Protein AF-A0A059AD97-F1 (afdb_monomer_lite)

Structure (mmCIF, N/CA/C/O backbone):
data_AF-A0A059AD97-F1
#
_entry.id   AF-A0A059AD97-F1
#
loop_
_atom_site.group_PDB
_atom_site.id
_atom_site.type_symbol
_atom_site.label_atom_id
_atom_site.label_alt_id
_atom_site.label_comp_id
_atom_site.label_asym_id
_atom_site.label_entity_id
_atom_site.label_seq_id
_atom_site.pdbx_PDB_ins_code
_atom_site.Cartn_x
_atom_site.Cartn_y
_atom_site.Cartn_z
_atom_site.occupancy
_atom_site.B_iso_or_equiv
_atom_site.auth_seq_id
_atom_site.auth_comp_id
_atom_site.auth_asym_id
_atom_site.auth_atom_id
_atom_site.pdbx_PDB_model_num
ATOM 1 N N . MET A 1 1 ? -10.288 37.505 -15.036 1.00 38.84 1 MET A N 1
ATOM 2 C CA . MET A 1 1 ? -8.958 36.961 -15.379 1.00 38.84 1 MET A CA 1
ATOM 3 C C . MET A 1 1 ? -8.946 35.503 -14.963 1.00 38.84 1 MET A C 1
ATOM 5 O O . MET A 1 1 ? -8.640 35.195 -13.819 1.00 38.84 1 MET A O 1
ATOM 9 N N . ALA A 1 2 ? -9.441 34.630 -15.841 1.00 30.20 2 ALA A N 1
ATOM 10 C CA . ALA A 1 2 ? -9.456 33.195 -15.595 1.00 30.20 2 ALA A CA 1
ATOM 11 C C . ALA A 1 2 ? -8.002 32.719 -15.513 1.00 30.20 2 ALA A C 1
ATOM 13 O O . ALA A 1 2 ? -7.208 33.003 -16.407 1.00 30.20 2 ALA A O 1
ATOM 14 N N . SER A 1 3 ? -7.649 32.095 -14.392 1.00 34.81 3 SER A N 1
ATOM 15 C CA . SER A 1 3 ? -6.308 31.586 -14.134 1.00 34.81 3 SER A CA 1
ATOM 16 C C . SER A 1 3 ? -5.920 30.599 -15.235 1.00 34.81 3 SER A C 1
ATOM 18 O O . SER A 1 3 ? -6.497 29.516 -15.337 1.00 34.81 3 SER A O 1
ATOM 20 N N . LEU A 1 4 ? -4.933 30.982 -16.049 1.00 37.22 4 LEU A N 1
ATOM 21 C CA . LEU A 1 4 ? -4.349 30.178 -17.129 1.00 37.22 4 LEU A CA 1
ATOM 22 C C . LEU A 1 4 ? -3.786 28.824 -16.641 1.00 37.22 4 LEU A C 1
ATOM 24 O O . LEU A 1 4 ? -3.448 27.964 -17.447 1.00 37.22 4 LEU A O 1
ATOM 28 N N . LEU A 1 5 ? -3.700 28.617 -15.324 1.00 39.19 5 LEU A N 1
ATOM 29 C CA . LEU A 1 5 ? -3.202 27.391 -14.701 1.00 39.19 5 LEU A CA 1
ATOM 30 C C . LEU A 1 5 ? -4.197 26.222 -14.772 1.00 39.19 5 LEU A C 1
ATOM 32 O O . LEU A 1 5 ? -3.792 25.077 -14.601 1.00 39.19 5 LEU A O 1
ATOM 36 N N . ALA A 1 6 ? -5.480 26.474 -15.060 1.00 40.41 6 ALA A N 1
ATOM 37 C CA . ALA A 1 6 ? -6.479 25.409 -15.187 1.00 40.41 6 ALA A CA 1
ATOM 38 C C . ALA A 1 6 ? -6.393 24.629 -16.520 1.00 40.41 6 ALA A C 1
ATOM 40 O O . ALA A 1 6 ? -7.061 23.607 -16.663 1.00 40.41 6 ALA A O 1
ATOM 41 N N . GLN A 1 7 ? -5.581 25.085 -17.485 1.00 39.12 7 GLN A N 1
ATOM 42 C CA . GLN A 1 7 ? -5.470 24.488 -18.827 1.00 39.12 7 GLN A CA 1
ATOM 43 C C . GLN A 1 7 ? -4.196 23.672 -19.079 1.00 39.12 7 GLN A C 1
ATOM 45 O O . GLN A 1 7 ? -4.086 23.053 -20.134 1.00 39.12 7 GLN A O 1
ATOM 50 N N . LEU A 1 8 ? -3.269 23.574 -18.124 1.00 41.34 8 LEU A N 1
ATOM 51 C CA . LEU A 1 8 ? -2.152 22.631 -18.228 1.00 41.34 8 LEU A CA 1
ATOM 52 C C . LEU A 1 8 ? -2.598 21.241 -17.760 1.00 41.34 8 LEU A C 1
ATOM 54 O O . LEU A 1 8 ? -2.199 20.731 -16.715 1.00 41.34 8 LEU A O 1
ATOM 58 N N . GLY A 1 9 ? -3.442 20.603 -18.574 1.00 43.06 9 GLY A N 1
ATOM 59 C CA . GLY A 1 9 ? -3.370 19.154 -18.694 1.00 43.06 9 GLY A CA 1
ATOM 60 C C . GLY A 1 9 ? -1.969 18.846 -19.199 1.00 43.06 9 GLY A C 1
ATOM 61 O O . GLY A 1 9 ? -1.683 19.097 -20.365 1.00 43.06 9 GLY A O 1
ATOM 62 N N . LEU A 1 10 ? -1.075 18.419 -18.304 1.00 44.34 10 LEU A N 1
ATOM 63 C CA . LEU A 1 10 ? 0.266 18.013 -18.699 1.00 44.34 10 LEU A CA 1
ATOM 64 C C . LEU A 1 10 ? 0.126 16.956 -19.803 1.00 44.34 10 LEU A C 1
ATOM 66 O O . LEU A 1 10 ? -0.519 15.930 -19.566 1.00 44.34 10 LEU A O 1
ATOM 70 N N . PRO A 1 11 ? 0.681 17.194 -21.000 1.00 44.91 11 PRO A N 1
ATOM 71 C CA . PRO A 1 11 ? 0.781 16.150 -21.991 1.00 44.91 11 PRO A CA 1
ATOM 72 C C . PRO A 1 11 ? 1.808 15.162 -21.449 1.00 44.91 11 PRO A C 1
ATOM 74 O O . PRO A 1 11 ? 3.003 15.450 -21.414 1.00 44.91 11 PRO A O 1
ATOM 77 N N . LEU A 1 12 ? 1.327 13.998 -21.015 1.00 48.62 12 LEU A N 1
ATOM 78 C CA . LEU A 1 12 ? 2.154 12.839 -20.669 1.00 48.62 12 LEU A CA 1
ATOM 79 C C . LEU A 1 12 ? 3.119 12.466 -21.823 1.00 48.62 12 LEU A C 1
ATOM 81 O O . LEU A 1 12 ? 4.147 11.842 -21.601 1.00 48.62 12 LEU A O 1
ATOM 85 N N . GLU A 1 13 ? 2.821 12.933 -23.037 1.00 50.78 13 GLU A N 1
ATOM 86 C CA . GLU A 1 13 ? 3.538 12.697 -24.294 1.00 50.78 13 GLU A CA 1
ATOM 87 C C . GLU A 1 13 ? 4.805 13.560 -24.507 1.00 50.78 13 GLU A C 1
ATOM 89 O O . GLU A 1 13 ? 5.595 13.258 -25.395 1.00 50.78 13 GLU A O 1
ATOM 94 N N . ASN A 1 14 ? 5.054 14.621 -23.722 1.00 57.00 14 ASN A N 1
ATOM 95 C CA . ASN A 1 14 ? 6.128 15.592 -24.030 1.00 57.00 14 ASN A CA 1
ATOM 96 C C . ASN A 1 14 ? 7.482 15.335 -23.337 1.00 57.00 14 ASN A C 1
ATOM 98 O O . ASN A 1 14 ? 8.355 16.201 -23.361 1.00 57.00 14 ASN A O 1
ATOM 102 N N . GLY A 1 15 ? 7.676 14.184 -22.685 1.00 71.19 15 GLY A N 1
ATOM 103 C CA . GLY A 1 15 ? 8.937 13.881 -21.990 1.00 71.19 15 GLY A CA 1
ATOM 104 C C . GLY A 1 15 ? 9.212 14.760 -20.760 1.00 71.19 15 GLY A C 1
ATOM 105 O O . GLY A 1 15 ? 10.333 14.770 -20.256 1.00 71.19 15 GLY A O 1
ATOM 106 N N . PHE A 1 16 ? 8.206 15.491 -20.270 1.00 84.06 16 PHE A N 1
ATOM 107 C CA . PHE A 1 16 ? 8.304 16.270 -19.038 1.00 84.06 16 PHE A CA 1
ATOM 108 C C . PHE A 1 16 ? 8.412 15.336 -17.827 1.00 84.06 16 PHE A C 1
ATOM 110 O O . PHE A 1 16 ? 7.505 14.547 -17.551 1.00 84.06 16 PHE A O 1
ATOM 117 N N . GLN A 1 17 ? 9.519 15.438 -17.094 1.00 88.50 17 GLN A N 1
ATOM 118 C CA . GLN A 1 17 ? 9.802 14.607 -15.928 1.00 88.50 17 GLN A CA 1
ATOM 119 C C . GLN A 1 17 ? 9.364 15.339 -14.662 1.00 88.50 17 GLN A C 1
ATOM 121 O O . GLN A 1 17 ? 10.131 16.053 -14.027 1.00 88.50 17 GLN A O 1
ATOM 126 N N . ALA A 1 18 ? 8.097 15.151 -14.292 1.00 90.44 18 ALA A N 1
ATOM 127 C CA . ALA A 1 18 ? 7.485 15.795 -13.130 1.00 90.44 18 ALA A CA 1
ATOM 128 C C . ALA A 1 18 ? 8.251 15.579 -11.809 1.00 90.44 18 ALA A C 1
ATOM 130 O O . ALA A 1 18 ? 8.159 16.400 -10.906 1.00 90.44 18 ALA A O 1
ATOM 131 N N . TRP A 1 19 ? 9.000 14.481 -11.695 1.00 89.81 19 TRP A N 1
ATOM 132 C CA . TRP A 1 19 ? 9.809 14.152 -10.522 1.00 89.81 19 TRP A CA 1
ATOM 133 C C . TRP A 1 19 ? 11.168 14.882 -10.473 1.00 89.81 19 TRP A C 1
ATOM 135 O O . TRP A 1 19 ? 11.833 14.818 -9.443 1.00 89.81 19 TRP A O 1
ATOM 145 N N . GLU A 1 20 ? 11.574 15.592 -11.535 1.00 93.69 20 GLU A N 1
ATOM 146 C CA . GLU A 1 20 ? 12.770 16.459 -11.564 1.00 93.69 20 GLU A CA 1
ATOM 147 C C . GLU A 1 20 ? 12.446 17.943 -11.276 1.00 93.69 20 GLU A C 1
ATOM 149 O O . GLU A 1 20 ? 13.351 18.744 -11.035 1.00 93.69 20 GLU A O 1
ATOM 154 N N . ASP A 1 21 ? 11.164 18.330 -11.275 1.00 93.94 21 ASP A N 1
ATOM 155 C CA . ASP A 1 21 ? 10.714 19.710 -11.058 1.00 93.94 21 ASP A CA 1
ATOM 156 C C . ASP A 1 21 ? 10.341 19.966 -9.588 1.00 93.94 21 ASP A C 1
ATOM 158 O O . ASP A 1 21 ? 9.326 19.492 -9.081 1.00 93.94 21 ASP A O 1
ATOM 162 N N . GLN A 1 22 ? 11.134 20.796 -8.906 1.00 95.06 22 GLN A N 1
ATOM 163 C CA . GLN A 1 22 ? 10.925 21.154 -7.496 1.00 95.06 22 GLN A CA 1
ATOM 164 C C . GLN A 1 22 ? 9.629 21.934 -7.243 1.00 95.06 22 GLN A C 1
ATOM 166 O O . GLN A 1 22 ? 9.103 21.925 -6.129 1.00 95.06 22 GLN A O 1
ATOM 171 N N . SER A 1 23 ? 9.115 22.637 -8.254 1.00 93.75 23 SER A N 1
ATOM 172 C CA . SER A 1 23 ? 7.851 23.365 -8.150 1.00 93.75 23 SER A CA 1
ATOM 173 C C . SER A 1 23 ? 6.637 22.445 -8.302 1.00 93.75 23 SER A C 1
ATOM 175 O O . SER A 1 23 ? 5.523 22.812 -7.915 1.00 93.75 23 SER A O 1
ATOM 177 N N . PHE A 1 24 ? 6.846 21.230 -8.814 1.00 93.44 24 PHE A N 1
ATOM 178 C CA . PHE A 1 24 ? 5.800 20.256 -9.056 1.00 93.44 24 PHE A CA 1
ATOM 179 C C . PHE A 1 24 ? 5.679 19.265 -7.891 1.00 93.44 24 PHE A C 1
ATOM 181 O O . PHE A 1 24 ? 6.365 18.253 -7.815 1.00 93.44 24 PHE A O 1
ATOM 188 N N . PHE A 1 25 ? 4.752 19.537 -6.971 1.00 89.88 25 PHE A N 1
ATOM 189 C CA . PHE A 1 25 ? 4.569 18.721 -5.758 1.00 89.88 25 PHE A CA 1
ATOM 190 C C . PHE A 1 25 ? 3.202 18.021 -5.659 1.00 89.88 25 PHE A C 1
ATOM 192 O O . PHE A 1 25 ? 3.013 17.155 -4.802 1.00 89.88 25 PHE A O 1
ATOM 199 N N . LYS A 1 26 ? 2.216 18.383 -6.498 1.00 91.81 26 LYS A N 1
ATOM 200 C CA . LYS A 1 26 ? 0.919 17.684 -6.575 1.00 91.81 26 LYS A CA 1
ATOM 201 C C . LYS A 1 26 ? 0.200 17.915 -7.904 1.00 91.81 26 LYS A C 1
ATOM 203 O O . LYS A 1 26 ? 0.182 19.026 -8.421 1.00 91.81 26 LYS A O 1
ATOM 208 N N . LEU A 1 27 ? -0.515 16.894 -8.378 1.00 90.69 27 LEU A N 1
ATOM 209 C CA . LEU A 1 27 ? -1.474 16.996 -9.480 1.00 90.69 27 LEU A CA 1
ATOM 210 C C . LEU A 1 27 ? -2.789 16.335 -9.077 1.00 90.69 27 LEU A C 1
ATOM 212 O O . LEU A 1 27 ? -2.788 15.189 -8.640 1.00 90.69 27 LEU A O 1
ATOM 216 N N . ARG A 1 28 ? -3.909 17.059 -9.210 1.00 93.75 28 ARG A N 1
ATOM 217 C CA . ARG A 1 28 ? -5.278 16.557 -8.949 1.00 93.75 28 ARG A CA 1
ATOM 218 C C . ARG A 1 28 ? -5.462 15.839 -7.593 1.00 93.75 28 ARG A C 1
ATOM 220 O O . ARG A 1 28 ? -6.395 15.058 -7.423 1.00 93.75 28 ARG A O 1
ATOM 227 N N . LYS A 1 29 ? -4.601 16.121 -6.611 1.00 94.31 29 LYS A N 1
ATOM 228 C CA . LYS A 1 29 ? -4.707 15.610 -5.240 1.00 94.31 29 LYS A CA 1
ATOM 229 C C . LYS A 1 29 ? -5.687 16.481 -4.453 1.00 94.31 29 LYS A C 1
ATOM 231 O O . LYS A 1 29 ? -5.639 17.705 -4.567 1.00 94.31 29 LYS A O 1
ATOM 236 N N . ARG A 1 30 ? -6.550 15.853 -3.649 1.00 94.44 30 ARG A N 1
ATOM 237 C CA . ARG A 1 30 ? -7.425 16.557 -2.696 1.00 94.44 30 ARG A CA 1
ATOM 238 C C . ARG A 1 30 ? -6.593 17.334 -1.673 1.00 94.44 30 ARG A C 1
ATOM 240 O O . ARG A 1 30 ? -5.457 16.955 -1.383 1.00 94.44 30 ARG A O 1
ATOM 247 N N . ASP A 1 31 ? -7.168 18.396 -1.121 1.00 95.88 31 ASP A N 1
ATOM 248 C CA . ASP A 1 31 ? -6.511 19.159 -0.064 1.00 95.88 31 ASP A CA 1
ATOM 249 C C . ASP A 1 31 ? -6.402 18.353 1.235 1.00 95.88 31 ASP A C 1
ATOM 251 O O . ASP A 1 31 ? -7.183 17.431 1.506 1.00 95.88 31 ASP A O 1
ATOM 255 N N . ALA A 1 32 ? -5.372 18.679 2.016 1.00 96.44 32 ALA A N 1
ATOM 256 C CA . ALA A 1 32 ? -5.109 18.024 3.285 1.00 96.44 32 ALA A CA 1
ATOM 257 C C . ALA A 1 32 ? -6.249 18.303 4.274 1.00 96.44 32 ALA A C 1
ATOM 259 O O . ALA A 1 32 ? -6.744 19.424 4.376 1.00 96.44 32 ALA A O 1
ATOM 260 N N . HIS A 1 33 ? -6.657 17.267 4.995 1.00 95.88 33 HIS A N 1
ATOM 261 C CA . HIS A 1 33 ? -7.723 17.303 5.988 1.00 95.88 33 HIS A CA 1
ATOM 262 C C . HIS A 1 33 ? -7.415 16.283 7.089 1.00 95.88 33 HIS A C 1
ATOM 264 O O . HIS A 1 33 ? -6.523 15.445 6.938 1.00 95.88 33 HIS A O 1
ATOM 270 N N . VAL A 1 34 ? -8.137 16.371 8.206 1.00 92.56 34 VAL A N 1
ATOM 271 C CA . VAL A 1 34 ? -8.082 15.362 9.274 1.00 92.56 34 VAL A CA 1
ATOM 272 C C . VAL A 1 34 ? -8.505 13.994 8.735 1.00 92.56 34 VAL A C 1
ATOM 274 O O . VAL A 1 34 ? -9.305 13.927 7.807 1.00 92.56 34 VAL A O 1
ATOM 277 N N . THR A 1 35 ? -8.002 12.903 9.308 1.00 88.31 35 THR A N 1
ATOM 278 C CA . THR A 1 35 ? -8.416 11.551 8.919 1.00 88.31 35 THR A CA 1
ATOM 279 C C . THR A 1 35 ? -9.925 11.376 9.092 1.00 88.31 35 THR A C 1
ATOM 281 O O . THR A 1 35 ? -10.462 11.579 10.181 1.00 88.31 35 THR A O 1
ATOM 284 N N . LEU A 1 36 ? -10.605 10.980 8.015 1.00 87.50 36 LEU A N 1
ATOM 285 C CA . LEU A 1 36 ? -12.038 10.701 8.007 1.00 87.50 36 LEU A CA 1
ATOM 286 C C . LEU A 1 36 ? -12.263 9.212 7.745 1.00 87.50 36 LEU A C 1
ATOM 288 O O . LEU A 1 36 ? -11.804 8.680 6.736 1.00 87.50 36 LEU A O 1
ATOM 292 N N . HIS A 1 37 ? -13.009 8.559 8.634 1.00 85.62 37 HIS A N 1
ATOM 293 C CA . HIS A 1 37 ? -13.522 7.208 8.424 1.00 85.62 37 HIS A CA 1
ATOM 294 C C . HIS A 1 37 ? -15.033 7.294 8.221 1.00 85.62 37 HIS A C 1
ATOM 296 O O . HIS A 1 37 ? -15.753 7.825 9.066 1.00 85.62 37 HIS A O 1
ATOM 302 N N . CYS A 1 38 ? -15.516 6.830 7.068 1.00 89.06 38 CYS A N 1
ATOM 303 C CA . CYS A 1 38 ? -16.942 6.833 6.765 1.00 89.06 38 CYS A CA 1
ATOM 304 C C . CYS A 1 38 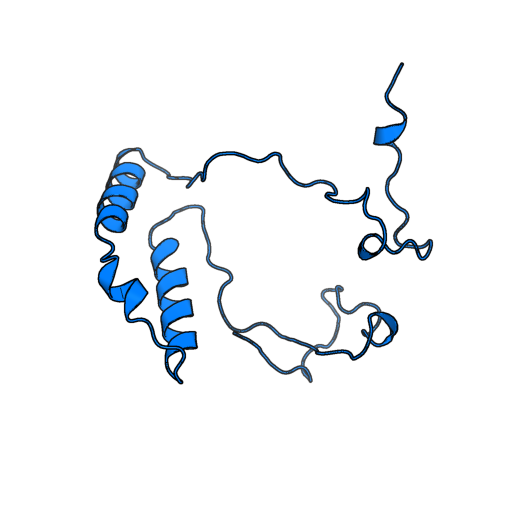? -17.629 5.667 7.483 1.00 89.06 38 CYS A C 1
ATOM 306 O O . CYS A 1 38 ? -17.237 4.511 7.318 1.00 89.06 38 CYS A O 1
ATOM 308 N N . HIS A 1 39 ? -18.687 5.984 8.225 1.00 91.88 39 HIS A N 1
ATOM 309 C CA . HIS A 1 39 ? -19.532 5.019 8.920 1.00 91.88 39 HIS A CA 1
ATOM 310 C C . HIS A 1 39 ? -20.978 5.158 8.447 1.00 91.88 39 HIS A C 1
ATOM 312 O O . HIS A 1 39 ? -21.393 6.218 7.982 1.00 91.88 39 HIS A O 1
ATOM 318 N N . ASP A 1 40 ? -21.733 4.074 8.557 1.00 93.50 40 ASP A N 1
ATOM 319 C CA . ASP A 1 40 ? -23.166 4.019 8.261 1.00 93.50 40 ASP A CA 1
ATOM 320 C C . ASP A 1 40 ? -24.036 4.538 9.421 1.00 93.50 40 ASP A C 1
ATOM 322 O O . ASP A 1 40 ? -25.199 4.880 9.220 1.00 93.50 40 ASP A O 1
ATOM 326 N N . SER A 1 41 ? -23.467 4.613 10.627 1.00 94.69 41 SER A N 1
ATOM 327 C CA . SER A 1 41 ? -24.142 4.948 11.881 1.00 94.69 41 SER A CA 1
ATOM 328 C C . SER A 1 41 ? -23.199 5.649 12.864 1.00 94.69 41 SER A C 1
ATOM 330 O O . SER A 1 41 ? -21.974 5.480 12.820 1.00 94.69 41 SER A O 1
ATOM 332 N N . VAL A 1 42 ? -23.769 6.431 13.787 1.00 94.06 42 VAL A N 1
ATOM 333 C CA . VAL A 1 42 ? -23.010 7.109 14.853 1.00 94.06 42 VAL A CA 1
ATOM 334 C C . VAL A 1 42 ? -22.464 6.085 15.848 1.00 94.06 42 VAL A C 1
ATOM 336 O O . VAL A 1 42 ? -21.320 6.181 16.285 1.00 94.06 42 VAL A O 1
ATOM 339 N N . GLU A 1 43 ? -23.252 5.061 16.162 1.00 94.62 43 GLU A N 1
ATOM 340 C CA . GLU A 1 43 ? -22.890 3.969 17.061 1.00 94.6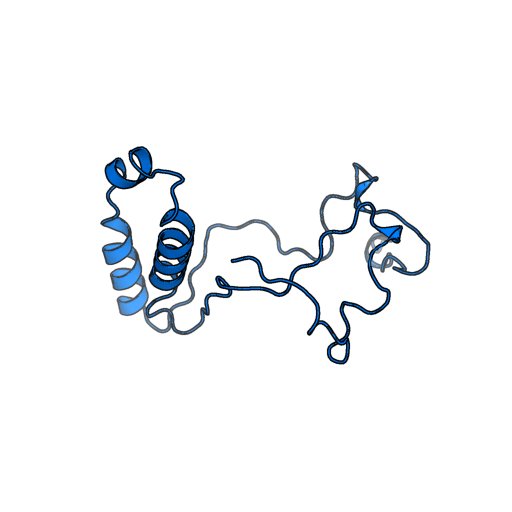2 43 GLU A CA 1
ATOM 341 C C . GLU A 1 43 ? -21.707 3.170 16.505 1.00 94.62 43 GLU A C 1
ATOM 343 O O . GLU A 1 43 ? -20.769 2.862 17.244 1.00 94.62 43 GLU A O 1
ATOM 348 N N . GLY A 1 44 ? -21.710 2.887 15.196 1.00 92.19 44 GLY A N 1
ATOM 349 C CA . GLY A 1 44 ? -20.594 2.244 14.505 1.00 92.19 44 GLY A CA 1
ATOM 350 C C . GLY A 1 44 ? -19.314 3.078 14.566 1.00 92.19 44 GLY A C 1
ATOM 351 O O . GLY A 1 44 ? -18.244 2.536 14.847 1.00 92.19 44 GLY A O 1
ATOM 352 N N . ALA A 1 45 ? -19.425 4.398 14.384 1.00 92.12 45 ALA A N 1
ATOM 353 C CA . ALA A 1 45 ? -18.293 5.315 14.508 1.00 92.12 45 ALA A CA 1
ATOM 354 C C . ALA A 1 45 ? -17.716 5.335 15.933 1.00 92.12 45 ALA A C 1
ATOM 356 O O . ALA A 1 45 ? -16.507 5.192 16.119 1.00 92.12 45 ALA A O 1
ATOM 357 N N . LEU A 1 46 ? -18.574 5.462 16.950 1.00 93.25 46 LEU A N 1
ATOM 358 C CA . LEU A 1 46 ? -18.156 5.471 18.354 1.00 93.25 46 LEU A CA 1
ATOM 359 C C . LEU A 1 46 ? -17.499 4.150 18.758 1.00 93.25 46 LEU A C 1
ATOM 361 O O . LEU A 1 46 ? -16.436 4.156 19.379 1.00 93.25 46 LEU A O 1
ATOM 365 N N . LYS A 1 47 ? -18.100 3.018 18.374 1.00 92.75 47 LYS A N 1
ATOM 366 C CA . LYS A 1 47 ? -17.550 1.687 18.643 1.00 92.75 47 LYS A CA 1
ATOM 367 C C . LYS A 1 47 ? -16.176 1.513 18.001 1.00 92.75 47 LYS A C 1
ATOM 369 O O . LYS A 1 47 ? -15.251 1.072 18.678 1.00 92.75 47 LYS A O 1
ATOM 374 N N . TYR A 1 48 ? -16.039 1.888 16.730 1.00 91.62 48 TYR A N 1
ATOM 375 C CA . TYR A 1 48 ? -14.775 1.799 16.006 1.00 91.62 48 TYR A CA 1
ATOM 376 C C . TYR A 1 48 ? -13.663 2.561 16.732 1.00 91.62 48 TYR A C 1
ATOM 378 O O . TYR A 1 48 ? -12.631 1.978 17.062 1.00 91.62 48 TYR A O 1
ATOM 386 N N . TRP A 1 49 ? -13.885 3.835 17.061 1.00 89.94 49 TRP A N 1
ATOM 387 C CA . TRP A 1 49 ? -12.874 4.638 17.750 1.00 89.94 49 TRP A CA 1
ATOM 388 C C . TRP A 1 49 ? -12.575 4.141 19.162 1.00 89.94 49 TRP A C 1
ATOM 390 O O . TRP A 1 49 ? -11.416 4.134 19.569 1.00 89.94 49 TRP A O 1
ATOM 400 N N . PHE A 1 50 ? -13.586 3.674 19.895 1.00 91.56 50 PHE A N 1
ATOM 401 C CA . PHE A 1 50 ? -13.386 3.093 21.219 1.00 91.56 50 PHE A CA 1
ATOM 402 C C . PHE A 1 50 ? -12.512 1.833 21.178 1.00 91.56 50 PHE A C 1
ATOM 404 O O . PHE A 1 50 ? -11.652 1.655 22.036 1.00 91.56 50 PHE A O 1
ATOM 411 N N . GLU A 1 51 ? -12.702 0.960 20.187 1.00 89.94 51 GLU A N 1
ATOM 412 C CA . GLU A 1 51 ? -11.874 -0.237 20.014 1.00 89.94 51 GLU A CA 1
ATOM 413 C C . GLU A 1 51 ? -10.435 0.121 19.623 1.00 89.94 51 GLU A C 1
ATOM 415 O O . GLU A 1 51 ? -9.495 -0.438 20.187 1.00 89.94 51 GLU A O 1
ATOM 420 N N . ARG A 1 52 ? -10.244 1.096 18.725 1.00 87.06 52 ARG A N 1
ATOM 421 C CA . ARG A 1 52 ? -8.908 1.554 18.297 1.00 87.06 52 ARG A CA 1
ATOM 422 C C . ARG A 1 52 ? -8.180 2.399 19.334 1.00 87.06 52 ARG A C 1
ATOM 424 O O . ARG A 1 52 ? -6.960 2.479 19.297 1.00 87.06 52 ARG A O 1
ATOM 431 N N . GLY A 1 53 ? -8.896 2.969 20.296 1.00 85.88 53 GLY A N 1
ATOM 432 C CA . GLY A 1 53 ? -8.291 3.639 21.446 1.00 85.88 53 GLY A CA 1
ATOM 433 C C . GLY A 1 53 ? -7.577 2.690 22.416 1.00 85.88 53 GLY A C 1
ATOM 434 O O . GLY A 1 53 ? -6.873 3.161 23.300 1.00 85.88 53 GLY A O 1
ATOM 435 N N . LYS A 1 54 ? -7.742 1.367 22.270 1.00 86.25 54 LYS A N 1
ATOM 436 C CA . LYS A 1 54 ? -7.131 0.347 23.144 1.00 86.25 54 LYS A CA 1
ATOM 437 C C . LYS A 1 54 ? -5.777 -0.166 22.647 1.00 86.25 54 LYS A C 1
ATOM 439 O O . LYS A 1 54 ? -5.311 -1.190 23.138 1.00 86.25 54 LYS A O 1
ATOM 444 N N . VAL A 1 55 ? -5.186 0.479 21.644 1.00 80.88 55 VAL A N 1
ATOM 445 C CA . VAL A 1 55 ? -3.876 0.080 21.117 1.00 80.88 55 VAL A CA 1
ATOM 446 C C . VAL A 1 55 ? -2.817 0.255 22.206 1.00 80.88 55 VAL A C 1
ATOM 448 O O . VAL A 1 55 ? -2.718 1.314 22.823 1.00 80.88 55 VAL A O 1
ATOM 451 N N . ASP A 1 56 ? -2.037 -0.799 22.438 1.00 81.31 56 ASP A N 1
ATOM 452 C CA . ASP A 1 56 ? -0.908 -0.772 23.358 1.00 81.31 56 ASP A CA 1
ATOM 453 C C . ASP A 1 56 ? 0.323 -0.208 22.642 1.00 81.31 56 ASP A C 1
ATOM 455 O O . ASP A 1 56 ? 0.922 -0.859 21.785 1.00 81.31 56 ASP A O 1
ATOM 459 N N . PHE A 1 57 ? 0.696 1.021 22.987 1.00 81.06 57 PHE A N 1
ATOM 460 C CA . PHE A 1 57 ? 1.853 1.691 22.397 1.00 81.06 57 PHE A CA 1
ATOM 461 C C . PHE A 1 57 ? 3.181 1.004 22.745 1.00 81.06 57 PHE A C 1
ATOM 463 O O . PHE A 1 57 ? 4.127 1.108 21.973 1.00 81.06 57 PHE A O 1
ATOM 470 N N . THR A 1 58 ? 3.253 0.251 23.847 1.00 86.62 58 THR A N 1
ATOM 471 C CA . THR A 1 58 ? 4.482 -0.463 24.235 1.00 86.62 58 THR A CA 1
ATOM 472 C C . THR A 1 58 ? 4.778 -1.651 23.317 1.00 86.62 58 THR A C 1
ATOM 474 O O . THR A 1 58 ? 5.938 -2.008 23.095 1.00 86.62 58 THR A O 1
ATOM 477 N N . LEU A 1 59 ? 3.737 -2.227 22.707 1.00 79.94 59 LEU A N 1
ATOM 478 C CA . LEU A 1 59 ? 3.886 -3.261 21.688 1.00 79.94 59 LEU A CA 1
ATOM 479 C C . LEU A 1 59 ? 4.529 -2.700 20.410 1.00 79.94 59 LEU A C 1
ATOM 481 O O . LEU A 1 59 ? 5.317 -3.385 19.768 1.00 79.94 59 LEU A O 1
ATOM 485 N N . ALA A 1 60 ? 4.240 -1.443 20.061 1.00 77.50 60 ALA A N 1
ATOM 486 C CA . ALA A 1 60 ? 4.846 -0.801 18.896 1.00 77.50 60 ALA A CA 1
ATOM 487 C C . ALA A 1 60 ? 6.361 -0.603 19.074 1.00 77.50 60 ALA A C 1
ATOM 489 O O . ALA A 1 60 ? 7.116 -0.838 18.135 1.00 77.50 60 ALA A O 1
ATOM 490 N N . ASP A 1 61 ? 6.811 -0.246 20.280 1.00 82.56 61 ASP A N 1
ATOM 491 C CA . ASP A 1 61 ? 8.238 -0.053 20.585 1.00 82.56 61 ASP A CA 1
ATOM 492 C C . ASP A 1 61 ? 9.044 -1.362 20.565 1.00 82.56 61 ASP A C 1
ATOM 494 O O . ASP A 1 61 ? 10.263 -1.345 20.399 1.00 82.56 61 ASP A O 1
ATOM 498 N N . SER A 1 62 ? 8.373 -2.501 20.747 1.00 85.50 62 SER A N 1
ATOM 499 C CA . SER A 1 62 ? 8.991 -3.832 20.745 1.00 85.50 62 SER A CA 1
ATOM 500 C C . SER A 1 62 ? 8.867 -4.563 19.408 1.00 85.50 62 SER A C 1
ATOM 502 O O . SER A 1 62 ? 9.385 -5.673 19.280 1.00 85.50 62 SER A O 1
ATOM 504 N N . ALA A 1 63 ? 8.218 -3.954 18.411 1.00 83.62 63 ALA A N 1
ATOM 505 C CA . ALA A 1 63 ? 8.059 -4.542 17.090 1.00 83.62 63 ALA A CA 1
ATOM 506 C C . ALA A 1 63 ? 9.430 -4.770 16.430 1.00 83.62 63 ALA A C 1
ATOM 508 O O . ALA A 1 63 ? 10.204 -3.833 16.221 1.00 83.62 63 ALA A O 1
ATOM 509 N N . ALA A 1 64 ? 9.726 -6.029 16.105 1.00 87.56 64 ALA A N 1
ATOM 510 C CA . ALA A 1 64 ? 10.942 -6.422 15.411 1.00 87.56 64 ALA A CA 1
ATOM 511 C C . ALA A 1 64 ? 10.698 -6.502 13.899 1.00 87.56 64 ALA A C 1
ATOM 513 O O . ALA A 1 64 ? 9.586 -6.755 13.440 1.00 87.56 64 ALA A O 1
ATOM 514 N N . TRP A 1 65 ? 11.759 -6.286 13.123 1.00 86.50 65 TRP A N 1
ATOM 515 C CA . TRP A 1 65 ? 11.743 -6.522 11.682 1.00 86.50 65 TRP A CA 1
ATOM 516 C C . TRP A 1 65 ? 12.311 -7.913 11.404 1.00 86.50 65 TRP A C 1
ATOM 518 O O . TRP A 1 65 ? 13.460 -8.063 10.990 1.00 86.50 65 TRP A O 1
ATOM 528 N N . ASP A 1 66 ? 11.516 -8.922 11.731 1.00 90.62 66 ASP A N 1
ATOM 529 C CA . ASP A 1 66 ? 11.822 -10.336 11.539 1.00 90.62 66 ASP A CA 1
ATOM 530 C C . ASP A 1 66 ? 10.969 -10.943 10.410 1.00 90.62 66 ASP A C 1
ATOM 532 O O . ASP A 1 66 ? 10.307 -10.223 9.653 1.00 90.62 66 ASP A O 1
ATOM 536 N N . ASP A 1 67 ? 11.026 -12.267 10.267 1.00 88.38 67 ASP A N 1
ATOM 537 C CA . ASP A 1 67 ? 10.328 -13.003 9.209 1.00 88.38 67 ASP A CA 1
ATOM 538 C C . ASP A 1 67 ? 8.791 -12.887 9.317 1.00 88.38 67 ASP A C 1
ATOM 540 O O . ASP A 1 67 ? 8.102 -13.016 8.305 1.00 88.38 67 ASP A O 1
ATOM 544 N N . ASP A 1 68 ? 8.256 -12.561 10.501 1.00 88.94 68 ASP A N 1
ATOM 545 C CA . ASP A 1 68 ? 6.815 -12.429 10.762 1.00 88.94 68 ASP A CA 1
ATOM 546 C C . ASP A 1 68 ? 6.313 -10.979 10.604 1.00 88.94 68 ASP A C 1
ATOM 548 O O . ASP A 1 68 ? 5.106 -10.705 10.676 1.00 88.94 68 ASP A O 1
ATOM 552 N N . ALA A 1 69 ? 7.218 -10.019 10.378 1.00 90.44 69 ALA A N 1
ATOM 553 C CA . ALA A 1 69 ? 6.889 -8.596 10.310 1.00 90.44 69 ALA A CA 1
ATOM 554 C C . ALA A 1 69 ? 5.914 -8.267 9.168 1.00 90.44 69 ALA A C 1
ATOM 556 O O . ALA A 1 69 ? 5.029 -7.422 9.325 1.00 90.44 69 ALA A O 1
ATOM 557 N N . VAL A 1 70 ? 6.055 -8.945 8.024 1.00 91.19 70 VAL A N 1
ATOM 558 C CA . VAL A 1 70 ? 5.179 -8.758 6.858 1.00 91.19 70 VAL A CA 1
ATOM 559 C C . VAL A 1 70 ? 3.756 -9.205 7.175 1.00 91.19 70 VAL A C 1
ATOM 561 O O . VAL A 1 70 ? 2.818 -8.424 7.009 1.00 91.19 70 VAL A O 1
ATOM 564 N N . ASP A 1 71 ? 3.592 -10.426 7.677 1.00 91.44 71 ASP A N 1
ATOM 565 C CA . ASP A 1 71 ? 2.274 -10.977 7.996 1.00 91.44 71 ASP A CA 1
ATOM 566 C C . ASP A 1 71 ? 1.595 -10.157 9.099 1.00 91.44 71 ASP A C 1
ATOM 568 O O . ASP A 1 71 ? 0.431 -9.773 8.975 1.00 91.44 71 ASP A O 1
ATOM 572 N N . SER A 1 72 ? 2.361 -9.756 10.115 1.00 90.38 72 SER A N 1
ATOM 573 C CA . SER A 1 72 ? 1.889 -8.875 11.186 1.00 90.38 72 SER A CA 1
ATOM 574 C C . SER A 1 72 ? 1.420 -7.510 10.663 1.00 90.38 72 SER A C 1
ATOM 576 O O . SER A 1 72 ? 0.410 -6.969 11.127 1.00 90.38 72 SER A O 1
ATOM 578 N N . ALA A 1 73 ? 2.114 -6.936 9.674 1.00 90.50 73 ALA A N 1
ATOM 579 C CA . ALA A 1 73 ? 1.714 -5.678 9.047 1.00 90.50 73 ALA A CA 1
ATOM 580 C C . ALA A 1 73 ? 0.419 -5.827 8.232 1.00 90.50 73 ALA A C 1
ATOM 582 O O . ALA A 1 73 ? -0.451 -4.949 8.289 1.00 90.50 73 ALA A O 1
ATOM 583 N N . LEU A 1 74 ? 0.259 -6.944 7.516 1.00 92.75 74 LEU A N 1
ATOM 584 C CA . LEU A 1 74 ? -0.958 -7.252 6.763 1.00 92.75 74 LEU A CA 1
ATOM 585 C C . LEU A 1 74 ? -2.157 -7.471 7.694 1.00 92.75 74 LEU A C 1
ATOM 587 O O . LEU A 1 74 ? -3.226 -6.901 7.451 1.00 92.75 74 LEU A O 1
ATOM 591 N N . ASP A 1 75 ? -1.973 -8.196 8.797 1.00 91.81 75 ASP A N 1
ATOM 592 C CA . ASP A 1 75 ? -2.992 -8.384 9.832 1.00 91.81 75 ASP A CA 1
ATOM 593 C C . ASP A 1 75 ? -3.379 -7.059 10.490 1.00 91.81 75 ASP A C 1
ATOM 595 O O . ASP A 1 75 ? -4.566 -6.767 10.682 1.00 91.81 75 ASP A O 1
ATOM 599 N N . CYS A 1 76 ? -2.396 -6.205 10.779 1.00 89.69 76 CYS A N 1
ATOM 600 C CA . CYS A 1 76 ? -2.639 -4.867 11.299 1.00 89.69 76 CYS A CA 1
ATOM 601 C C . CYS A 1 76 ? -3.494 -4.045 10.322 1.00 89.69 76 CYS A C 1
ATOM 603 O O . CYS A 1 76 ? -4.540 -3.517 10.719 1.00 89.69 76 CYS A O 1
ATOM 605 N N . ALA A 1 77 ? -3.118 -3.990 9.041 1.00 91.56 77 ALA A N 1
ATOM 606 C CA . ALA A 1 77 ? -3.862 -3.278 8.003 1.00 91.56 77 ALA A CA 1
ATOM 607 C C . ALA A 1 77 ? -5.290 -3.820 7.821 1.00 91.56 77 ALA A C 1
ATOM 609 O O . ALA A 1 77 ? -6.248 -3.045 7.743 1.00 91.56 77 ALA A O 1
ATOM 610 N N . ALA A 1 78 ? -5.458 -5.145 7.813 1.00 92.44 78 ALA A N 1
ATOM 611 C CA . ALA A 1 78 ? -6.765 -5.795 7.775 1.00 92.44 78 ALA A CA 1
ATOM 612 C C . ALA A 1 78 ? -7.603 -5.437 9.007 1.00 92.44 78 ALA A C 1
ATOM 614 O O . ALA A 1 78 ? -8.804 -5.170 8.897 1.00 92.44 78 ALA A O 1
ATOM 615 N N . SER A 1 79 ? -6.968 -5.361 10.181 1.00 90.69 79 SER A N 1
ATOM 616 C CA . SER A 1 79 ? -7.637 -4.948 11.401 1.00 90.69 79 SER A CA 1
ATOM 617 C C . SER A 1 79 ? -8.205 -3.537 11.245 1.00 90.69 79 SER A C 1
ATOM 619 O O . SER A 1 79 ? -9.378 -3.364 11.546 1.00 90.69 79 SER A O 1
ATOM 621 N N . TRP A 1 80 ? -7.461 -2.555 10.724 1.00 89.69 80 TRP A N 1
ATOM 622 C CA . TRP A 1 80 ? -7.900 -1.152 10.644 1.00 89.69 80 TRP A CA 1
ATOM 623 C C . TRP A 1 80 ? -9.158 -0.936 9.804 1.00 89.69 80 TRP A C 1
ATOM 625 O O . TRP A 1 80 ? -9.931 -0.026 10.084 1.00 89.69 80 TRP A O 1
ATOM 635 N N . VAL A 1 81 ? -9.405 -1.785 8.808 1.00 91.50 81 VAL A N 1
ATOM 636 C CA . VAL A 1 81 ? -10.614 -1.698 7.974 1.00 91.50 81 VAL A CA 1
ATOM 637 C C . VAL A 1 81 ? -11.742 -2.619 8.440 1.00 91.50 81 VAL A C 1
ATOM 639 O O . VAL A 1 81 ? -12.849 -2.564 7.904 1.00 91.50 81 VAL A O 1
ATOM 642 N N . LYS A 1 82 ? -11.492 -3.478 9.435 1.00 90.62 82 LYS A N 1
ATOM 643 C CA . LYS A 1 82 ? -12.462 -4.469 9.909 1.00 90.62 82 LYS A CA 1
ATOM 644 C C . LYS A 1 82 ? -13.731 -3.787 10.421 1.00 90.62 82 LYS A C 1
ATOM 646 O O . LYS A 1 82 ? -13.692 -3.018 11.379 1.00 90.62 82 LYS A O 1
ATOM 651 N N . GLY A 1 83 ? -14.863 -4.127 9.806 1.00 86.75 83 GLY A N 1
ATOM 652 C CA . GLY A 1 83 ? -16.178 -3.600 10.173 1.00 86.75 83 GLY A CA 1
ATOM 653 C C . GLY A 1 83 ? -16.484 -2.200 9.633 1.00 86.75 83 GLY A C 1
ATOM 654 O O . GLY A 1 83 ? -17.549 -1.674 9.942 1.00 86.75 83 GLY A O 1
ATOM 655 N N . LEU A 1 84 ? -15.599 -1.598 8.826 1.00 91.25 84 LEU A N 1
ATOM 656 C CA . LEU A 1 84 ? -15.901 -0.348 8.129 1.00 91.25 84 LEU A CA 1
ATOM 657 C C . LEU A 1 84 ? -16.744 -0.631 6.870 1.00 91.25 84 LEU A C 1
ATOM 659 O O . LEU A 1 84 ? -16.302 -1.392 6.010 1.00 91.25 84 LEU A O 1
ATOM 663 N N . PRO A 1 85 ? -17.924 -0.007 6.709 1.00 91.62 85 PRO A N 1
ATOM 664 C CA . PRO A 1 85 ? -18.845 -0.331 5.613 1.00 91.62 85 PRO A CA 1
ATOM 665 C C . PRO A 1 85 ? -18.377 0.176 4.242 1.00 91.62 85 PRO A C 1
ATOM 667 O O . PRO A 1 85 ? -18.749 -0.383 3.212 1.00 91.62 85 PRO A O 1
ATOM 670 N N . PHE A 1 86 ? -17.559 1.231 4.218 1.00 93.12 86 PHE A N 1
ATOM 671 C CA . PHE A 1 86 ? -17.147 1.924 2.990 1.00 93.12 86 PHE A CA 1
ATOM 672 C C . PHE A 1 86 ? -15.634 1.901 2.758 1.00 93.12 86 PHE A C 1
ATOM 674 O O . PHE A 1 86 ? -15.120 2.677 1.954 1.00 93.12 86 PHE A O 1
ATOM 681 N N . ALA A 1 87 ? -14.908 1.040 3.471 1.00 92.25 87 ALA A N 1
ATOM 682 C CA . ALA A 1 87 ? -13.466 0.907 3.335 1.00 92.25 87 ALA A CA 1
ATOM 683 C C . ALA A 1 87 ? -13.096 -0.531 2.979 1.00 92.25 87 ALA A C 1
ATOM 685 O O . ALA A 1 87 ? -13.654 -1.490 3.507 1.00 92.25 87 ALA A O 1
ATOM 686 N N . LYS A 1 88 ? -12.111 -0.671 2.095 1.00 92.38 88 LYS A N 1
ATOM 687 C CA . LYS A 1 88 ? -11.502 -1.951 1.749 1.00 92.38 88 LYS A CA 1
ATOM 688 C C . LYS A 1 88 ? -9.992 -1.786 1.795 1.00 92.38 88 LYS A C 1
ATOM 690 O O . LYS A 1 88 ? -9.467 -0.853 1.191 1.00 92.38 88 LYS A O 1
ATOM 695 N N . SER A 1 89 ? -9.314 -2.677 2.516 1.00 92.69 89 SER A N 1
ATOM 696 C CA . SER A 1 89 ? -7.853 -2.712 2.494 1.00 92.69 89 SER A CA 1
ATOM 697 C C . SER A 1 89 ? -7.371 -3.199 1.130 1.00 92.69 89 SER A C 1
ATOM 699 O O . SER A 1 89 ? -7.954 -4.109 0.538 1.00 92.69 89 SER A O 1
ATOM 701 N N . LEU A 1 90 ? -6.314 -2.554 0.652 1.00 95.00 90 LEU A N 1
ATOM 702 C CA . LEU A 1 90 ? -5.557 -2.925 -0.539 1.00 95.00 90 LEU A CA 1
ATOM 703 C C . LEU A 1 90 ? -4.163 -3.462 -0.172 1.00 95.00 90 LEU A C 1
ATOM 705 O O . LEU A 1 90 ? -3.360 -3.721 -1.061 1.00 95.00 90 LEU A O 1
ATOM 709 N N . SER A 1 91 ? -3.874 -3.626 1.122 1.00 94.88 91 SER A N 1
ATOM 710 C CA . SER A 1 91 ? -2.667 -4.301 1.598 1.00 94.88 91 SER A CA 1
ATOM 711 C C . SER A 1 91 ? -2.700 -5.776 1.212 1.00 94.88 91 SER A C 1
ATOM 713 O O . SER A 1 91 ? -3.760 -6.406 1.250 1.00 94.88 91 SER A O 1
ATOM 715 N N . GLY A 1 92 ? -1.545 -6.324 0.857 1.00 94.00 92 GLY A N 1
ATOM 716 C CA . GLY A 1 92 ? -1.403 -7.693 0.391 1.00 94.00 92 GLY A CA 1
ATOM 717 C C . GLY A 1 92 ? -0.429 -7.754 -0.772 1.00 94.00 92 GLY A C 1
ATOM 718 O O . GLY A 1 92 ? 0.218 -6.776 -1.103 1.00 94.00 92 GLY A O 1
ATOM 719 N N . HIS A 1 93 ? -0.351 -8.902 -1.430 1.00 93.75 93 HIS A N 1
ATOM 720 C CA . HIS A 1 93 ? 0.665 -9.118 -2.448 1.00 93.75 93 HIS A CA 1
ATOM 721 C C . HIS A 1 93 ? 0.303 -8.448 -3.781 1.00 93.75 93 HIS A C 1
ATOM 723 O O . HIS A 1 93 ? -0.717 -8.771 -4.392 1.00 93.75 93 HIS A O 1
ATOM 729 N N . TRP A 1 94 ? 1.181 -7.569 -4.257 1.00 96.06 94 TRP A N 1
ATOM 730 C CA . TRP A 1 94 ? 1.095 -6.878 -5.540 1.00 96.06 94 TRP A CA 1
ATOM 731 C C . TRP A 1 94 ? 2.160 -7.386 -6.500 1.00 96.06 94 TRP A C 1
ATOM 733 O O . TRP A 1 94 ? 3.310 -7.594 -6.113 1.00 96.06 94 TRP A O 1
ATOM 743 N N . LYS A 1 95 ? 1.791 -7.540 -7.776 1.00 96.31 95 LYS A N 1
ATOM 744 C CA . LYS A 1 95 ? 2.761 -7.772 -8.848 1.00 96.31 95 LYS A CA 1
ATOM 745 C C . LYS A 1 95 ? 3.720 -6.592 -8.926 1.00 96.31 95 LYS A C 1
ATOM 747 O O . LYS A 1 95 ? 3.292 -5.440 -8.978 1.00 96.31 95 LYS A O 1
ATOM 752 N N . PHE A 1 96 ? 5.016 -6.885 -8.913 1.00 96.06 96 PHE A N 1
ATOM 753 C CA . PHE A 1 96 ? 6.051 -5.866 -8.821 1.00 96.06 96 PHE A CA 1
ATOM 754 C C . PHE A 1 96 ? 7.220 -6.155 -9.760 1.00 96.06 96 PHE A C 1
ATOM 756 O O . PHE A 1 96 ? 7.712 -7.282 -9.848 1.00 96.06 96 PHE A O 1
ATOM 763 N N . LEU A 1 97 ? 7.696 -5.097 -10.417 1.00 95.56 97 LEU A N 1
ATOM 764 C CA . LEU A 1 97 ? 8.882 -5.102 -11.261 1.00 95.56 97 LEU A CA 1
ATOM 765 C C . LEU A 1 97 ? 9.864 -4.045 -10.762 1.00 95.56 97 LEU A C 1
ATOM 767 O O . LEU A 1 97 ? 9.524 -2.869 -10.647 1.00 95.56 97 LEU A O 1
ATOM 771 N N . MET A 1 98 ? 11.108 -4.462 -10.537 1.00 95.56 98 MET A N 1
ATOM 772 C CA . MET A 1 98 ? 12.214 -3.547 -10.288 1.00 95.56 98 MET A CA 1
ATOM 773 C C . MET A 1 98 ? 12.968 -3.296 -11.595 1.00 95.56 98 MET A C 1
ATOM 775 O O . MET A 1 98 ? 13.530 -4.224 -12.174 1.00 95.56 98 MET A O 1
ATOM 779 N N . ALA A 1 99 ? 12.991 -2.043 -12.043 1.00 95.19 99 ALA A N 1
ATOM 780 C CA . ALA A 1 99 ? 13.737 -1.600 -13.216 1.00 95.19 99 ALA A CA 1
ATOM 781 C C . ALA A 1 99 ? 14.908 -0.690 -12.790 1.00 95.19 99 ALA A C 1
ATOM 783 O O . ALA A 1 99 ? 14.751 0.090 -11.848 1.00 95.19 99 ALA A O 1
ATOM 784 N N . PRO A 1 100 ? 16.076 -0.755 -13.455 1.00 96.38 100 PRO A N 1
ATOM 785 C CA . PRO A 1 100 ? 17.244 0.049 -13.087 1.00 96.38 100 PRO A CA 1
ATOM 786 C C . PRO A 1 100 ? 17.082 1.542 -13.413 1.00 96.38 100 PRO A C 1
ATOM 788 O O . PRO A 1 100 ? 17.741 2.378 -12.797 1.00 96.38 100 PRO A O 1
ATOM 791 N N . SER A 1 101 ? 16.202 1.896 -14.354 1.00 94.31 101 SER A N 1
ATOM 792 C CA . SER A 1 101 ? 15.809 3.278 -14.625 1.00 94.31 101 SER A CA 1
ATOM 793 C C . SER A 1 101 ? 14.357 3.365 -15.120 1.00 94.31 101 SER A C 1
ATOM 795 O O . SER A 1 101 ? 13.810 2.368 -15.598 1.00 94.31 101 SER A O 1
ATOM 797 N N . PRO A 1 102 ? 13.725 4.556 -15.095 1.00 91.62 102 PRO A N 1
ATOM 798 C CA . PRO A 1 102 ? 12.379 4.746 -15.643 1.00 91.62 102 PRO A CA 1
ATOM 799 C C . PRO A 1 102 ? 12.243 4.379 -17.129 1.00 91.62 102 PRO A C 1
ATOM 801 O O . PRO A 1 102 ? 11.142 4.086 -17.584 1.00 91.62 102 PRO A O 1
ATOM 804 N N . LYS A 1 103 ? 13.345 4.394 -17.894 1.00 90.88 103 LYS A N 1
ATOM 805 C CA . LYS A 1 103 ? 13.352 4.047 -19.326 1.00 90.88 103 LYS A CA 1
ATOM 806 C C . LYS A 1 103 ? 13.288 2.540 -19.575 1.00 90.88 103 LYS A C 1
ATOM 808 O O . LYS A 1 103 ? 12.935 2.135 -20.675 1.00 90.88 103 LYS A O 1
ATOM 813 N N . ASP A 1 104 ? 13.628 1.738 -18.570 1.00 94.19 104 ASP A N 1
ATOM 814 C CA . ASP A 1 104 ? 13.640 0.274 -18.647 1.00 94.19 104 ASP A CA 1
ATOM 815 C C . ASP A 1 104 ? 12.292 -0.340 -18.230 1.00 94.19 104 ASP A C 1
ATOM 817 O O . ASP A 1 104 ? 12.127 -1.559 -18.236 1.00 94.19 104 ASP A O 1
ATOM 821 N N . VAL A 1 105 ? 11.314 0.495 -17.859 1.00 93.38 105 VAL A N 1
ATOM 822 C CA . VAL A 1 105 ? 9.955 0.056 -17.535 1.00 93.38 105 VAL A CA 1
ATOM 823 C C . VAL A 1 105 ? 9.218 -0.315 -18.832 1.00 93.38 105 VAL A C 1
ATOM 825 O O . VAL A 1 105 ? 9.204 0.488 -19.769 1.00 93.38 105 VAL A O 1
ATOM 828 N N . PRO A 1 106 ? 8.574 -1.495 -18.911 1.00 94.50 106 PRO A N 1
ATOM 829 C CA . PRO A 1 106 ? 7.813 -1.898 -20.089 1.00 94.50 106 PRO A CA 1
ATOM 830 C C . PRO A 1 106 ? 6.721 -0.885 -20.452 1.00 94.50 106 PRO A C 1
ATOM 832 O O . PRO A 1 106 ? 5.935 -0.474 -19.602 1.00 94.50 106 PRO A O 1
ATOM 835 N N . GLY A 1 107 ? 6.638 -0.496 -21.725 1.00 93.62 107 GLY A N 1
ATOM 836 C CA . GLY A 1 107 ? 5.558 0.369 -22.205 1.00 93.62 107 GLY A CA 1
ATOM 837 C C . GLY A 1 107 ? 4.185 -0.296 -22.046 1.00 93.62 107 GLY A C 1
ATOM 838 O O . GLY A 1 107 ? 4.054 -1.497 -22.269 1.00 93.62 107 GLY A O 1
ATOM 839 N N . GLY A 1 108 ? 3.168 0.482 -21.663 1.00 93.00 108 GLY A N 1
ATOM 840 C CA . 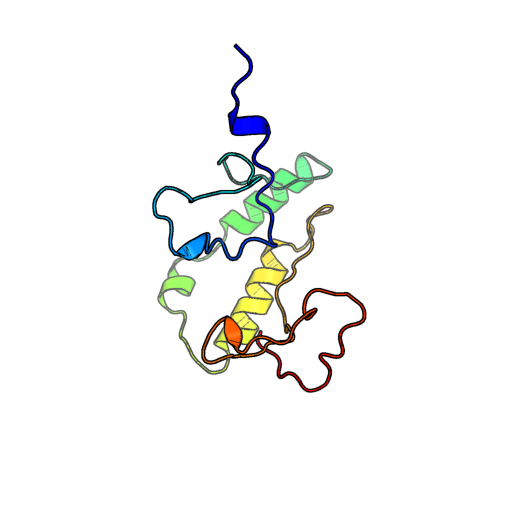GLY A 1 108 ? 1.794 -0.014 -21.502 1.00 93.00 108 GLY A CA 1
ATOM 841 C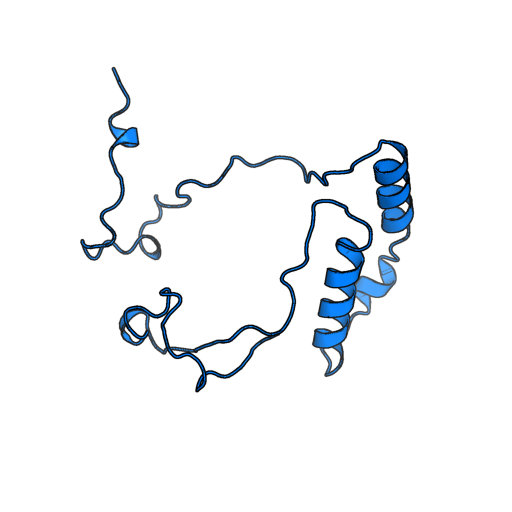 C . GLY A 1 108 ? 1.556 -0.876 -20.257 1.00 93.00 108 GLY A C 1
ATOM 842 O O . GLY A 1 108 ? 0.496 -1.475 -20.138 1.00 93.00 108 GLY A O 1
ATOM 843 N N . PHE A 1 109 ? 2.492 -0.931 -19.297 1.00 94.75 109 PHE A N 1
ATOM 844 C CA . PHE A 1 109 ? 2.332 -1.732 -18.068 1.00 94.75 109 PHE A CA 1
ATOM 845 C C . PHE A 1 109 ? 1.108 -1.352 -17.211 1.00 94.75 109 PHE A C 1
ATOM 847 O O . PHE A 1 109 ? 0.699 -2.105 -16.335 1.00 94.75 109 PHE A O 1
ATOM 854 N N . PHE A 1 110 ? 0.551 -0.159 -17.426 1.00 92.12 110 PHE A N 1
ATOM 855 C CA . PHE A 1 110 ? -0.635 0.348 -16.736 1.00 92.12 110 PHE A CA 1
ATOM 856 C C . PHE A 1 110 ? -1.954 -0.098 -17.388 1.00 92.12 110 PHE A C 1
ATOM 858 O O . PHE A 1 110 ? -3.022 0.168 -16.834 1.00 92.12 110 PHE A O 1
ATOM 865 N N . ASP A 1 111 ? -1.902 -0.731 -18.563 1.00 95.38 111 ASP A N 1
ATOM 866 C CA . ASP A 1 111 ? -3.086 -1.212 -19.266 1.00 95.38 111 ASP A CA 1
ATOM 867 C C . ASP A 1 111 ? -3.598 -2.516 -18.649 1.00 95.38 111 ASP A C 1
ATOM 869 O O . ASP A 1 111 ? -2.839 -3.429 -18.342 1.00 95.38 111 ASP A O 1
ATOM 873 N N . ALA A 1 112 ? -4.921 -2.653 -18.538 1.00 94.06 112 ALA A N 1
ATOM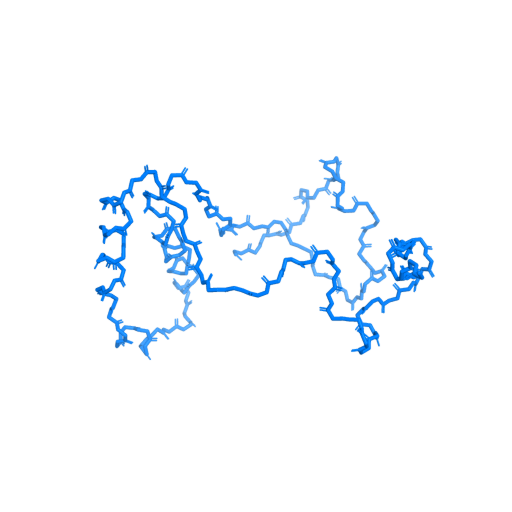 874 C CA . ALA A 1 112 ? -5.550 -3.830 -17.930 1.00 94.06 112 ALA A CA 1
ATOM 875 C C . ALA A 1 112 ? -5.309 -5.147 -18.697 1.00 94.06 112 ALA A C 1
ATOM 877 O O . ALA A 1 112 ? -5.559 -6.220 -18.158 1.00 94.06 112 ALA A O 1
ATOM 878 N N . ALA A 1 113 ? -4.878 -5.063 -19.958 1.00 95.62 113 ALA A N 1
ATOM 879 C CA . ALA A 1 113 ? -4.559 -6.213 -20.804 1.00 95.62 113 ALA A CA 1
ATOM 880 C C . ALA A 1 113 ? -3.054 -6.538 -20.832 1.00 95.62 113 ALA A C 1
ATOM 882 O O . ALA A 1 113 ? -2.637 -7.398 -21.606 1.00 95.62 113 ALA A O 1
ATOM 883 N N . PHE A 1 114 ? -2.233 -5.827 -20.054 1.00 96.12 114 PHE A N 1
ATOM 884 C CA . PHE A 1 114 ? -0.803 -6.090 -19.978 1.00 96.12 114 PHE A CA 1
ATOM 885 C C . PHE A 1 114 ? -0.534 -7.421 -19.265 1.00 96.12 114 PHE A C 1
ATOM 887 O O . PHE A 1 114 ? -1.093 -7.702 -18.208 1.00 96.12 114 PHE A O 1
ATOM 894 N N . GLU A 1 115 ? 0.346 -8.237 -19.839 1.00 95.31 115 GLU A N 1
ATOM 895 C CA . GLU A 1 115 ? 0.737 -9.526 -19.267 1.00 95.31 115 GLU A CA 1
ATOM 896 C C . GLU A 1 115 ? 1.837 -9.338 -18.212 1.00 95.31 115 GLU A C 1
ATOM 898 O O . GLU A 1 115 ? 3.012 -9.161 -18.537 1.00 95.31 115 GLU A O 1
ATOM 903 N N . ASP A 1 116 ? 1.464 -9.414 -16.934 1.00 95.62 116 ASP A N 1
ATOM 904 C CA . ASP A 1 116 ? 2.362 -9.290 -15.775 1.00 95.62 116 ASP A CA 1
ATOM 905 C C . ASP A 1 116 ? 2.642 -10.635 -15.072 1.00 95.62 116 ASP A C 1
ATOM 907 O O . ASP A 1 116 ? 3.241 -10.691 -13.994 1.00 95.62 116 ASP A O 1
ATOM 911 N N . SER A 1 117 ? 2.241 -11.752 -15.689 1.00 94.00 117 SER A N 1
ATOM 912 C CA . SER A 1 117 ? 2.325 -13.095 -15.098 1.00 94.00 117 SER A CA 1
ATOM 913 C C . SER A 1 117 ? 3.748 -13.498 -14.689 1.00 94.00 117 SER A C 1
ATOM 915 O O . SER A 1 117 ? 3.926 -14.173 -13.672 1.00 94.00 117 SER A O 1
ATOM 917 N N . ALA A 1 118 ? 4.755 -13.027 -15.431 1.00 94.38 118 ALA A N 1
ATOM 918 C CA . ALA A 1 118 ? 6.173 -13.258 -15.159 1.00 94.38 118 ALA A CA 1
ATOM 919 C C . ALA A 1 118 ? 6.745 -12.409 -14.006 1.00 94.38 118 ALA A C 1
ATOM 921 O O . ALA A 1 118 ? 7.879 -12.645 -13.587 1.00 94.38 118 ALA A O 1
ATOM 922 N N . TRP A 1 119 ? 6.010 -11.414 -13.499 1.00 96.19 119 TRP A N 1
ATOM 923 C CA . TRP A 1 119 ? 6.489 -10.555 -12.417 1.00 96.19 119 TRP A CA 1
ATOM 924 C C . TRP A 1 119 ? 6.414 -11.272 -11.069 1.00 96.19 119 TRP A C 1
ATOM 926 O O . TRP A 1 119 ? 5.499 -12.065 -10.803 1.00 96.19 119 TRP A O 1
ATOM 936 N N . GLY A 1 120 ? 7.376 -10.947 -10.203 1.00 95.19 120 GLY A N 1
ATOM 937 C CA . GLY A 1 120 ? 7.340 -11.330 -8.797 1.00 95.19 120 GLY A CA 1
ATOM 938 C C . GLY A 1 120 ? 6.226 -10.601 -8.046 1.00 95.19 120 GLY A C 1
ATOM 939 O O . GLY A 1 120 ? 5.537 -9.742 -8.601 1.00 95.19 120 GLY A O 1
ATOM 940 N N . SER A 1 121 ? 6.068 -10.938 -6.770 1.00 94.31 121 SER A N 1
ATOM 941 C CA . SER A 1 121 ? 5.119 -10.266 -5.885 1.00 94.31 121 SER A CA 1
ATOM 942 C C . SER A 1 121 ? 5.843 -9.647 -4.697 1.00 94.31 121 SER A C 1
ATOM 944 O O . SER A 1 121 ? 6.765 -10.258 -4.160 1.00 94.31 121 SER A O 1
ATOM 946 N N . LEU A 1 122 ? 5.401 -8.4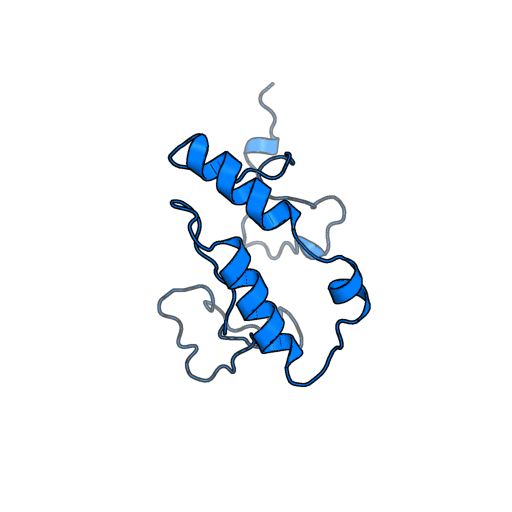63 -4.278 1.00 91.88 122 LEU A N 1
ATOM 947 C CA . LEU A 1 122 ? 5.774 -7.844 -3.007 1.00 91.88 122 LEU A CA 1
ATOM 948 C C . LEU A 1 122 ? 4.527 -7.669 -2.131 1.00 91.88 122 LEU A C 1
ATOM 950 O O . LEU A 1 122 ? 3.463 -7.408 -2.692 1.00 91.88 122 LEU A O 1
ATOM 954 N N . PRO A 1 123 ? 4.638 -7.850 -0.807 1.00 88.81 123 PRO A N 1
ATOM 955 C CA . PRO A 1 123 ? 3.536 -7.653 0.136 1.00 88.81 123 PRO A CA 1
ATOM 956 C C . PRO A 1 123 ? 3.155 -6.178 0.354 1.00 88.81 123 PRO A C 1
ATOM 958 O O . PRO A 1 123 ? 3.957 -5.287 -0.014 1.00 88.81 123 PRO A O 1
#

Foldseek 3Di:
DPPPVVPCPPPPPPPDDLVVDPVRDDDPDDDDDPDDQDAPDPVLVVVLVVVVVPDDVVVVVVDDPDPCNLVVVQVVQCVNCPPRPPDDDPDDKDFDDDDPDPVRDDPPPVPPPDDSVPGDIDD

Radius of gyration: 20.8 Å; chains: 1; bounding box: 41×50×48 Å

Organism: Eucalyptus grandis (NCBI:txid71139)

Sequence (123 aa):
MASLLAQLGLPLENGFQAWEDQSFFKLRKRDAHVTLHCHDSVEGALKYWFERGKVDFTLADSAAWDDDAVDSALDCAASWVKGLPFAKSLSGHWKFLMAPSPKDVPGGFFDAAFEDSAWGSLP

Secondary structure (DSSP, 8-state):
---GGGG----GGG---TTT-TT---SSPPPP-------SSHHHHHHHHHHHTT--HHHHHT---STTHHHHHHHHHHHHHTT-TT-----S-EEE---SSGGGSPTTTTSTT---TTSEEE-

InterPro domains:
  IPR050347 Bacterial Beta-galactosidase [PTHR46323] (17-123)

pLDDT: mean 85.65, std 16.29, range [30.2, 96.44]